Protein AF-A0A2I0IPL1-F1 (afdb_monomer_lite)

Organism: Punica granatum (NCBI:txid22663)

Radius of gyration: 33.93 Å; chains: 1; bounding box: 73×92×85 Å

InterPro domains:
  IPR012921 Spen paralogue and orthologue SPOC, C-terminal [PF07744] (46-161)
  IPR016194 SPOC-like, C-terminal domain superfamily [SSF100939] (110-167)
  IPR052586 Activating signal cointegrator 1 complex subunit 2 [PTHR21494] (14-134)

Structure (mmCIF, N/CA/C/O backbone):
data_AF-A0A2I0IPL1-F1
#
_entry.id   AF-A0A2I0IPL1-F1
#
loop_
_atom_site.group_PDB
_atom_site.id
_atom_site.type_symbol
_atom_site.label_atom_id
_atom_site.label_alt_id
_atom_site.label_comp_id
_atom_site.label_asym_id
_atom_site.label_entity_id
_atom_site.label_seq_id
_atom_site.pdbx_PDB_ins_code
_atom_site.Cartn_x
_atom_site.Cartn_y
_atom_site.Cartn_z
_atom_site.occupancy
_atom_site.B_iso_or_equiv
_atom_site.auth_seq_id
_atom_site.auth_comp_id
_atom_site.auth_asym_id
_atom_site.auth_atom_id
_atom_site.pdbx_PDB_model_num
ATOM 1 N N . MET A 1 1 ? 54.281 -59.862 -13.602 1.00 58.38 1 MET A N 1
ATOM 2 C CA . MET A 1 1 ? 53.650 -59.225 -14.778 1.00 58.38 1 MET A CA 1
ATOM 3 C C . MET A 1 1 ? 53.910 -57.730 -14.700 1.00 58.38 1 MET A C 1
ATOM 5 O O . MET A 1 1 ? 53.503 -57.142 -13.706 1.00 58.38 1 MET A O 1
ATOM 9 N N . PRO A 1 2 ? 54.643 -57.136 -15.653 1.00 72.25 2 PRO A N 1
ATOM 10 C CA . PRO A 1 2 ? 54.799 -55.685 -15.719 1.00 72.25 2 PRO A CA 1
ATOM 11 C C . PRO A 1 2 ? 53.494 -55.027 -16.214 1.00 72.25 2 PRO A C 1
ATOM 13 O O . PRO A 1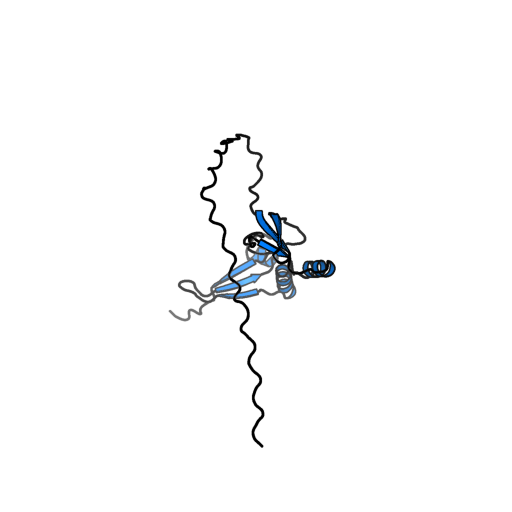 2 ? 52.732 -55.681 -16.934 1.00 72.25 2 PRO A O 1
ATOM 16 N N . PRO A 1 3 ? 53.203 -53.774 -15.818 1.00 74.25 3 PRO A N 1
ATOM 17 C CA . PRO A 1 3 ? 52.013 -53.062 -16.272 1.00 74.25 3 PRO A CA 1
ATOM 18 C C . PRO A 1 3 ? 52.126 -52.707 -17.766 1.00 74.25 3 PRO A C 1
ATOM 20 O O . PRO A 1 3 ? 53.239 -52.526 -18.269 1.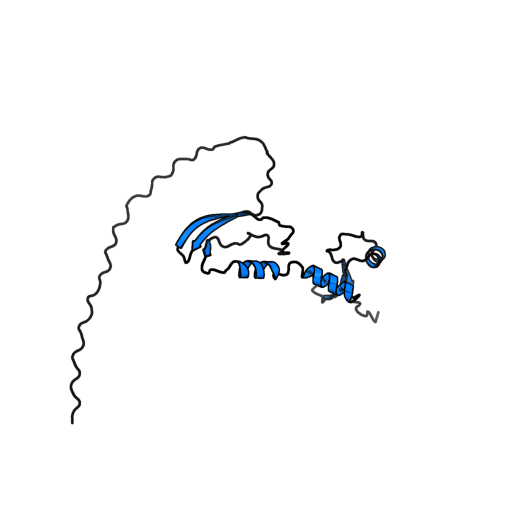00 74.25 3 PRO A O 1
ATOM 23 N N . PRO A 1 4 ? 50.996 -52.616 -18.489 1.00 76.31 4 PRO A N 1
ATOM 24 C CA . PRO A 1 4 ? 51.005 -52.259 -19.900 1.00 76.31 4 PRO A CA 1
ATOM 25 C C . PRO A 1 4 ? 51.451 -50.797 -20.081 1.00 76.31 4 PRO A C 1
ATOM 27 O O . PRO A 1 4 ? 51.187 -49.963 -19.210 1.00 76.31 4 PRO A O 1
ATOM 30 N N . PRO A 1 5 ? 52.123 -50.465 -21.197 1.00 76.00 5 PRO A N 1
ATOM 31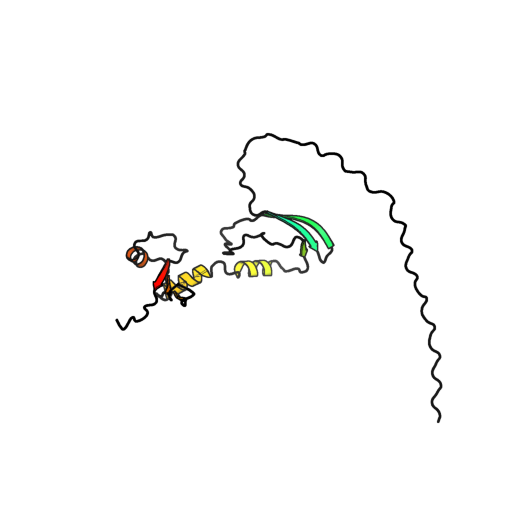 C CA . PRO A 1 5 ? 52.513 -49.093 -21.486 1.00 76.00 5 PRO A CA 1
ATOM 32 C C . PRO A 1 5 ? 51.267 -48.228 -21.712 1.00 76.00 5 PRO A C 1
ATOM 34 O O . PRO A 1 5 ? 50.305 -48.652 -22.354 1.00 76.00 5 PRO A O 1
ATOM 37 N N . LEU A 1 6 ? 51.288 -47.010 -21.167 1.00 76.19 6 LEU A N 1
ATOM 38 C CA . LEU A 1 6 ? 50.231 -46.022 -21.374 1.00 76.19 6 LEU A CA 1
ATOM 39 C C . LEU A 1 6 ? 50.206 -45.562 -22.844 1.00 76.19 6 LEU A C 1
ATOM 41 O O . LEU A 1 6 ? 51.270 -45.426 -23.457 1.00 76.19 6 LEU A O 1
ATOM 45 N N . PRO A 1 7 ? 49.016 -45.306 -23.416 1.00 78.38 7 PRO A N 1
ATOM 46 C CA . PRO A 1 7 ? 48.896 -44.788 -24.772 1.00 78.38 7 PRO A CA 1
ATOM 47 C C . PRO A 1 7 ? 49.465 -43.360 -24.878 1.00 78.38 7 PRO A C 1
ATOM 49 O O . PRO A 1 7 ? 49.455 -42.618 -23.892 1.00 78.38 7 PRO A O 1
ATOM 52 N N . PRO A 1 8 ? 49.952 -42.956 -26.066 1.00 76.12 8 PRO A N 1
ATOM 53 C CA . PRO A 1 8 ? 50.478 -41.615 -26.283 1.00 76.12 8 PRO A CA 1
ATOM 54 C C . PRO A 1 8 ? 49.371 -40.562 -26.147 1.00 76.12 8 PRO A C 1
ATOM 56 O O . PRO A 1 8 ? 48.249 -40.750 -26.620 1.00 76.12 8 PRO A O 1
ATOM 59 N N . SER A 1 9 ? 49.702 -39.445 -25.500 1.00 77.00 9 SER A N 1
ATOM 60 C CA . SER A 1 9 ? 48.796 -38.309 -25.322 1.00 77.00 9 SER A CA 1
ATOM 61 C C . SER A 1 9 ? 48.383 -37.699 -26.670 1.00 77.00 9 SER A C 1
ATOM 63 O O . SER A 1 9 ? 49.210 -37.633 -27.585 1.00 77.00 9 SER A O 1
ATOM 65 N N . PRO A 1 10 ? 47.135 -37.214 -26.807 1.00 78.25 10 PRO A N 1
ATOM 66 C CA . PRO A 1 10 ? 46.689 -36.545 -28.023 1.00 78.25 10 PRO A CA 1
ATOM 67 C C . PRO A 1 10 ? 47.446 -35.223 -28.244 1.00 78.25 10 PRO A C 1
ATOM 69 O O . PRO A 1 10 ? 47.899 -34.601 -27.276 1.00 78.25 10 PRO A O 1
ATOM 72 N N . PRO A 1 11 ? 47.583 -34.772 -29.506 1.00 78.69 11 PRO A N 1
ATOM 73 C CA . PRO A 1 11 ? 48.217 -33.497 -29.811 1.00 78.69 11 PRO A CA 1
ATOM 74 C C . PRO A 1 11 ? 47.415 -32.329 -29.208 1.00 78.69 11 PRO A C 1
ATOM 76 O O . PRO A 1 11 ? 46.191 -32.430 -29.067 1.00 78.69 11 PRO A O 1
ATOM 79 N N . PRO A 1 12 ? 48.076 -31.212 -28.858 1.00 77.25 12 PRO A N 1
ATOM 80 C CA . PRO A 1 12 ? 47.379 -30.027 -28.377 1.00 77.25 12 PRO A CA 1
ATOM 81 C C . PRO A 1 12 ? 46.453 -29.463 -29.470 1.00 77.25 12 PRO A C 1
ATOM 83 O O . PRO A 1 12 ? 46.773 -29.560 -30.660 1.00 77.25 12 PRO A O 1
ATOM 86 N N . PRO A 1 13 ? 45.306 -28.868 -29.096 1.00 71.19 13 PRO A N 1
ATOM 87 C CA . PRO A 1 13 ? 44.409 -28.241 -30.057 1.00 71.19 13 PRO A CA 1
ATOM 88 C C . PRO A 1 13 ? 45.097 -27.051 -30.752 1.00 71.19 13 PRO A C 1
ATOM 90 O O . PRO A 1 13 ? 45.946 -26.394 -30.140 1.00 71.19 13 PRO A O 1
ATOM 93 N N . PRO A 1 14 ? 44.725 -26.729 -32.006 1.00 70.50 14 PRO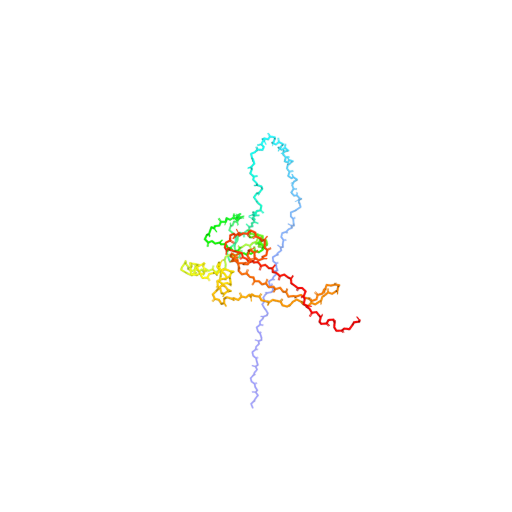 A N 1
ATOM 94 C CA . PRO A 1 14 ? 45.220 -25.535 -32.681 1.00 70.50 14 PRO A CA 1
ATOM 95 C C . PRO A 1 14 ? 44.881 -24.289 -31.857 1.00 70.50 14 PRO A C 1
ATOM 97 O O . PRO A 1 14 ? 43.723 -24.091 -31.482 1.00 70.50 14 PRO A O 1
ATOM 100 N N . GLN A 1 15 ? 45.872 -23.440 -31.574 1.00 67.19 15 GLN A N 1
ATOM 101 C CA . GLN A 1 15 ? 45.608 -22.139 -30.967 1.00 67.19 15 GLN A CA 1
ATOM 102 C C . GLN A 1 15 ? 44.759 -21.309 -31.934 1.00 67.19 15 GLN A C 1
ATOM 104 O O . GLN A 1 15 ? 45.217 -20.931 -33.011 1.00 67.19 15 GLN A O 1
ATOM 109 N N . ALA A 1 16 ? 43.517 -21.019 -31.548 1.00 63.72 16 ALA A N 1
ATOM 110 C CA . ALA A 1 16 ? 42.702 -20.032 -32.236 1.00 63.72 16 ALA A CA 1
ATOM 111 C C . ALA A 1 16 ? 43.354 -18.657 -32.039 1.00 63.72 16 ALA A C 1
ATOM 113 O O . ALA A 1 16 ? 43.330 -18.103 -30.939 1.00 63.72 16 ALA A O 1
ATOM 114 N N . GLN A 1 17 ? 43.971 -18.112 -33.090 1.00 65.75 17 GLN A N 1
ATOM 115 C CA . GLN A 1 17 ? 44.334 -16.699 -33.093 1.00 65.75 17 GLN A CA 1
ATOM 116 C C . GLN A 1 17 ? 43.044 -15.872 -32.996 1.00 65.75 17 GLN A C 1
ATOM 118 O O . GLN A 1 17 ? 42.088 -16.157 -33.723 1.00 65.75 17 GLN A O 1
ATOM 123 N N . PRO A 1 18 ? 42.982 -14.860 -32.115 1.00 71.38 18 PRO A N 1
ATOM 124 C CA . PRO A 1 18 ? 41.845 -13.955 -32.093 1.00 71.38 18 PRO A CA 1
ATOM 125 C C . PRO A 1 18 ? 41.749 -13.222 -33.441 1.00 71.38 18 PRO A C 1
ATOM 127 O O . PRO A 1 18 ? 42.785 -12.923 -34.047 1.00 71.38 18 PRO A O 1
ATOM 130 N N . PRO A 1 19 ? 40.532 -12.923 -33.928 1.00 67.56 19 PRO A N 1
ATOM 131 C CA . PRO A 1 19 ? 40.368 -12.143 -35.144 1.00 67.56 19 PRO A CA 1
ATOM 132 C C . PRO A 1 19 ? 41.041 -10.780 -34.967 1.00 67.56 19 PRO A C 1
ATOM 134 O O . PRO A 1 19 ? 40.861 -10.109 -33.949 1.00 67.56 19 PRO A O 1
ATOM 137 N N . SER A 1 20 ? 41.837 -10.382 -35.958 1.00 66.62 20 SER A N 1
ATOM 138 C CA . SER A 1 20 ? 42.444 -9.056 -36.008 1.00 66.62 20 SER A CA 1
ATOM 139 C C . SER A 1 20 ? 41.335 -8.005 -35.977 1.00 66.62 20 SER A C 1
ATOM 141 O O . SER A 1 20 ? 40.469 -7.987 -36.851 1.00 66.62 20 SER A O 1
ATOM 143 N N . LEU A 1 21 ? 41.340 -7.150 -34.953 1.00 67.81 21 LEU A N 1
ATOM 144 C CA . LEU A 1 21 ? 40.428 -6.013 -34.888 1.00 67.81 21 LEU A CA 1
ATOM 145 C C . LEU A 1 21 ? 40.698 -5.093 -36.092 1.00 67.81 21 LEU A C 1
ATOM 147 O O . LEU A 1 21 ? 41.868 -4.837 -36.397 1.00 67.81 21 LEU A O 1
ATOM 151 N N . PRO A 1 22 ? 39.660 -4.585 -36.779 1.00 71.00 22 PRO A N 1
ATOM 152 C CA . PRO A 1 22 ? 39.857 -3.547 -37.780 1.00 71.00 22 PRO A CA 1
ATOM 153 C C . PRO A 1 22 ? 40.438 -2.288 -37.112 1.00 71.00 22 PRO A C 1
ATOM 155 O O . PRO A 1 22 ? 40.192 -2.057 -35.922 1.00 71.00 22 PRO A O 1
ATOM 158 N N . PRO A 1 23 ? 41.208 -1.465 -37.846 1.00 68.44 23 PRO A N 1
ATOM 159 C CA . PRO A 1 23 ? 41.693 -0.200 -37.312 1.00 68.44 23 PRO A CA 1
ATOM 160 C C . PRO A 1 23 ? 40.501 0.675 -36.886 1.00 68.44 23 PRO A C 1
ATOM 162 O O . PRO A 1 23 ? 39.434 0.602 -37.506 1.00 68.44 23 PRO A O 1
ATOM 165 N N . PRO A 1 24 ? 40.650 1.502 -35.838 1.00 68.19 24 PRO A N 1
ATOM 166 C CA . PRO A 1 24 ? 39.598 2.427 -35.454 1.00 68.19 24 PRO A CA 1
ATOM 167 C C . PRO A 1 24 ? 39.317 3.393 -36.616 1.00 68.19 24 PRO A C 1
ATOM 169 O O . PRO A 1 24 ? 40.246 3.776 -37.334 1.00 68.19 24 PRO A O 1
ATOM 172 N N . PRO A 1 25 ? 38.059 3.814 -36.820 1.00 67.31 25 PRO A N 1
ATOM 173 C CA . PRO A 1 25 ? 37.766 4.871 -37.772 1.00 67.31 25 PRO A CA 1
ATOM 174 C C . PRO A 1 25 ? 38.473 6.153 -37.316 1.00 67.31 25 PRO A C 1
ATOM 176 O O . PRO A 1 25 ? 38.122 6.750 -36.300 1.00 67.31 25 PRO A O 1
ATOM 179 N N . SER A 1 26 ? 39.486 6.580 -38.073 1.00 60.78 26 SER A N 1
ATOM 180 C CA . SER A 1 26 ? 40.080 7.911 -37.950 1.00 60.78 26 SER A CA 1
ATOM 181 C C . SER A 1 26 ? 39.082 8.943 -38.451 1.00 60.78 26 SER A C 1
ATOM 183 O O . SER A 1 26 ? 39.176 9.366 -39.598 1.00 60.78 26 SER A O 1
ATOM 185 N N . SER A 1 27 ? 38.098 9.309 -37.631 1.00 66.50 27 SER A N 1
ATOM 186 C CA . SER A 1 27 ? 37.406 10.605 -37.673 1.00 66.50 27 SER A CA 1
ATOM 187 C C . SER A 1 27 ? 36.410 10.701 -36.513 1.00 66.50 27 SER A C 1
ATOM 189 O O . SER A 1 27 ? 35.569 9.810 -36.374 1.00 66.50 27 SER A O 1
ATOM 191 N N . PRO A 1 28 ? 36.441 11.765 -35.692 1.00 72.50 28 PRO A N 1
ATOM 192 C CA . PRO A 1 28 ? 35.295 12.094 -34.856 1.00 72.50 28 PRO A CA 1
ATOM 193 C C . PRO A 1 28 ? 34.088 12.424 -35.756 1.00 72.50 28 PRO A C 1
ATOM 195 O O . PRO A 1 28 ? 34.274 12.969 -36.849 1.00 72.50 28 PRO A O 1
ATOM 198 N N . PRO A 1 29 ? 32.851 12.103 -35.340 1.00 71.62 29 PRO A N 1
ATOM 199 C CA . PRO A 1 29 ? 31.667 12.540 -36.069 1.00 71.62 29 PRO A CA 1
ATOM 200 C C . PRO A 1 29 ? 31.613 14.079 -36.110 1.00 71.62 29 PRO A C 1
ATOM 202 O O . PRO A 1 29 ? 32.062 14.728 -35.159 1.00 71.62 29 PRO A O 1
ATOM 205 N N . PRO A 1 30 ? 31.079 14.684 -37.188 1.00 73.44 30 PRO A N 1
ATOM 206 C CA . PRO A 1 30 ? 30.879 16.127 -37.238 1.00 73.44 30 PRO A CA 1
ATOM 207 C C . PRO A 1 30 ? 29.969 16.576 -36.080 1.00 73.44 30 PRO A C 1
ATOM 209 O O . PRO A 1 30 ? 29.074 15.822 -35.680 1.00 73.44 30 PRO A O 1
ATOM 212 N N . PRO A 1 31 ? 30.175 17.784 -35.523 1.00 72.44 31 PRO A N 1
ATOM 213 C CA . PRO A 1 31 ? 29.298 18.312 -34.487 1.00 72.44 31 PRO A CA 1
ATOM 214 C C . PRO A 1 31 ? 27.858 18.429 -35.020 1.00 72.44 31 PRO A C 1
ATOM 216 O O . PRO A 1 31 ? 27.665 18.744 -36.199 1.00 72.44 31 PRO A O 1
ATOM 219 N N . PRO A 1 32 ? 26.837 18.173 -34.182 1.00 70.69 32 PRO A N 1
ATOM 220 C CA . PRO A 1 32 ? 25.449 18.350 -34.585 1.00 70.69 32 PRO A CA 1
ATOM 221 C C . PRO A 1 32 ? 25.179 19.827 -34.930 1.00 70.69 32 PRO A C 1
ATOM 223 O O . PRO A 1 32 ? 25.803 20.715 -34.340 1.00 70.69 32 PRO A O 1
ATOM 226 N N . PRO A 1 33 ? 24.260 20.118 -35.870 1.00 71.06 33 PRO A N 1
ATOM 227 C CA . PRO A 1 33 ? 23.878 21.491 -36.178 1.00 71.06 33 PRO A CA 1
ATOM 228 C C . PRO A 1 33 ? 23.283 22.166 -34.928 1.00 71.06 33 PRO A C 1
ATOM 230 O O . PRO A 1 33 ? 22.638 21.488 -34.121 1.00 71.06 33 PRO A O 1
ATOM 233 N N . PRO A 1 34 ? 23.477 23.485 -34.742 1.00 57.97 34 PRO A N 1
ATOM 234 C CA . PRO A 1 34 ? 22.866 24.199 -33.629 1.00 57.97 34 PRO A CA 1
ATOM 235 C C . PRO A 1 34 ? 21.341 24.087 -33.730 1.00 57.97 34 PRO A C 1
ATOM 237 O O . PRO A 1 34 ? 20.744 24.418 -34.755 1.00 57.97 34 PRO A O 1
ATOM 240 N N . LEU A 1 35 ? 20.718 23.583 -32.662 1.00 51.50 35 LEU A N 1
ATOM 241 C CA . LEU A 1 35 ? 19.266 23.557 -32.513 1.00 51.50 35 LEU A CA 1
ATOM 242 C C . LEU A 1 35 ? 18.744 25.000 -32.596 1.00 51.50 35 LEU A C 1
ATOM 244 O O . LEU A 1 35 ? 19.269 25.861 -31.883 1.00 51.50 35 LEU A O 1
ATOM 248 N N . PRO A 1 36 ? 17.730 25.299 -33.427 1.00 47.72 36 PRO A N 1
ATOM 249 C CA . PRO A 1 36 ? 17.098 26.605 -33.392 1.00 47.72 36 PRO A CA 1
ATOM 250 C C . PRO A 1 36 ? 16.480 26.808 -32.008 1.00 47.72 36 PRO A C 1
ATOM 252 O O . PRO A 1 36 ? 15.651 26.010 -31.564 1.00 47.72 36 PRO A O 1
ATOM 255 N N . ALA A 1 37 ? 16.897 27.880 -31.332 1.00 53.03 37 ALA A N 1
ATOM 256 C CA . ALA A 1 37 ? 16.211 28.413 -30.168 1.00 53.03 37 ALA A CA 1
ATOM 257 C C . ALA A 1 37 ? 14.768 28.733 -30.581 1.00 53.03 37 ALA A C 1
ATOM 259 O O . ALA A 1 37 ? 14.485 29.775 -31.166 1.00 53.03 37 ALA A O 1
ATOM 260 N N . THR A 1 38 ? 13.862 27.789 -30.338 1.00 42.16 38 THR A N 1
ATOM 261 C CA . THR A 1 38 ? 12.429 28.024 -30.467 1.00 42.16 38 THR A CA 1
ATOM 262 C C . THR A 1 38 ? 11.969 28.574 -29.133 1.00 42.16 38 THR A C 1
ATOM 264 O O . THR A 1 38 ? 11.544 27.847 -28.239 1.00 42.16 38 THR A O 1
ATOM 267 N N . GLU A 1 39 ? 12.125 29.884 -28.996 1.00 46.81 39 GLU A N 1
ATOM 268 C CA . GLU A 1 39 ? 11.361 30.674 -28.049 1.00 46.81 39 GLU A CA 1
ATOM 269 C C . GLU A 1 39 ? 9.899 30.634 -28.529 1.00 46.81 39 GLU A C 1
ATOM 271 O O . GLU A 1 39 ? 9.481 31.415 -29.380 1.00 46.81 39 GLU A O 1
ATOM 276 N N . SER A 1 40 ? 9.126 29.644 -28.070 1.00 36.19 40 SER A N 1
ATOM 277 C CA . SER A 1 40 ? 7.674 29.655 -28.252 1.00 36.19 40 SER A CA 1
ATOM 278 C C . SER A 1 40 ? 7.047 30.337 -27.046 1.00 36.19 40 SER A C 1
ATOM 280 O O . SER A 1 40 ? 6.744 29.711 -26.030 1.00 36.19 40 SER A O 1
ATOM 282 N N . SER A 1 41 ? 6.863 31.643 -27.181 1.00 49.06 41 SER A N 1
ATOM 283 C CA . SER A 1 41 ? 5.900 32.399 -26.396 1.00 49.06 41 SER A CA 1
ATOM 284 C C . SER A 1 41 ? 4.496 31.916 -26.778 1.00 49.06 41 SER A C 1
ATOM 286 O O . SER A 1 41 ? 4.038 32.221 -27.873 1.00 49.06 41 SER A O 1
ATOM 288 N N . TYR A 1 42 ? 3.840 31.121 -25.927 1.00 43.56 42 TYR A N 1
ATOM 289 C CA . TYR A 1 42 ? 2.382 30.940 -25.923 1.00 43.56 42 TYR A CA 1
ATOM 290 C C . TYR A 1 42 ? 1.892 30.699 -24.487 1.00 43.56 42 TYR A C 1
ATOM 292 O O . TYR A 1 42 ? 2.616 30.121 -23.674 1.00 43.56 42 TYR A O 1
ATOM 300 N N . PRO A 1 43 ? 0.693 31.208 -24.161 1.00 43.38 43 PRO A N 1
ATOM 301 C CA . PRO A 1 43 ? 0.272 31.513 -22.810 1.00 43.38 43 PRO A CA 1
ATOM 302 C C . PRO A 1 43 ? -0.122 30.256 -22.042 1.00 43.38 43 PRO A C 1
ATOM 304 O O . PRO A 1 43 ? -0.762 29.343 -22.562 1.00 43.38 43 PRO A O 1
ATOM 307 N N . GLU A 1 44 ? 0.265 30.279 -20.774 1.00 44.69 44 GLU A N 1
ATOM 308 C CA . GLU A 1 44 ? -0.350 29.625 -19.628 1.00 44.69 44 GLU A CA 1
ATOM 309 C C . GLU A 1 44 ? -1.749 29.040 -19.918 1.00 44.69 44 GLU A C 1
ATOM 311 O O . GLU A 1 44 ? -2.776 29.702 -19.806 1.00 44.69 44 GLU A O 1
ATOM 316 N N . THR A 1 45 ? -1.796 27.761 -20.289 1.00 41.00 45 THR A N 1
ATOM 317 C CA . THR A 1 45 ? -2.930 26.909 -19.928 1.00 41.00 45 THR A CA 1
ATOM 318 C C . THR A 1 45 ? -2.421 26.058 -18.786 1.00 41.00 45 THR A C 1
ATOM 320 O O . THR A 1 45 ? -1.586 25.177 -18.986 1.00 41.00 45 THR A O 1
ATOM 323 N N . SER A 1 46 ? -2.862 26.402 -17.579 1.00 49.25 46 SER A N 1
ATOM 324 C CA . SER A 1 46 ? -2.515 25.772 -16.309 1.00 49.25 46 SER A CA 1
ATOM 325 C C . SER A 1 46 ? -2.719 24.254 -16.356 1.00 49.25 46 SER A C 1
ATOM 327 O O . SER A 1 46 ? -3.775 23.735 -15.998 1.00 49.25 46 SER A O 1
ATOM 329 N N . SER A 1 47 ? -1.700 23.528 -16.800 1.00 52.91 47 SER A N 1
ATOM 330 C CA . SER A 1 47 ? -1.543 22.115 -16.489 1.00 52.91 47 SER A CA 1
ATOM 331 C C . SER A 1 47 ? -0.597 22.070 -15.295 1.00 52.91 47 SER A C 1
ATOM 333 O O . SER A 1 47 ? 0.505 22.616 -15.408 1.00 52.91 47 SER A O 1
ATOM 335 N N . PRO A 1 48 ? -0.982 21.487 -14.145 1.00 43.84 48 PRO A N 1
ATOM 336 C CA . PRO A 1 48 ? -0.013 21.284 -13.080 1.00 43.84 48 PRO A CA 1
ATOM 337 C C . PRO A 1 48 ? 1.155 20.465 -13.654 1.00 43.84 48 PRO A C 1
ATOM 339 O O . PRO A 1 48 ? 0.919 19.601 -14.509 1.00 43.84 48 PRO A O 1
ATOM 342 N N . PRO A 1 49 ? 2.411 20.724 -13.245 1.00 49.47 49 PRO A N 1
ATOM 343 C CA . PRO A 1 49 ? 3.518 19.864 -13.642 1.00 49.47 49 PRO A CA 1
ATOM 344 C C . PRO A 1 49 ? 3.116 18.426 -13.305 1.00 49.47 49 PRO A C 1
ATOM 346 O O . PRO A 1 49 ? 2.643 18.178 -12.198 1.00 49.47 49 PRO A O 1
ATOM 349 N N . LEU A 1 50 ? 3.231 17.500 -14.264 1.00 57.19 50 LEU A N 1
ATOM 350 C CA . LEU A 1 50 ? 2.991 16.068 -14.057 1.00 57.19 50 LEU A CA 1
ATOM 351 C C . LEU A 1 50 ? 3.990 15.571 -13.001 1.00 57.19 50 LEU A C 1
ATOM 353 O O . LEU A 1 50 ? 5.067 15.077 -13.323 1.00 57.19 50 LEU A O 1
ATOM 357 N N . GLN A 1 51 ? 3.661 15.772 -11.726 1.00 56.91 51 GLN A N 1
ATOM 358 C CA . GLN A 1 51 ? 4.603 15.746 -10.605 1.00 56.91 51 GLN A CA 1
ATOM 359 C C . GLN A 1 51 ? 5.093 14.324 -10.274 1.00 56.91 51 GLN A C 1
ATOM 361 O O . GLN A 1 51 ? 5.974 14.148 -9.440 1.00 56.91 51 GLN A O 1
ATOM 366 N N . TYR A 1 52 ? 4.568 13.313 -10.977 1.00 62.38 52 TYR A N 1
ATOM 367 C CA . TYR A 1 52 ? 4.834 11.889 -10.773 1.00 62.38 52 TYR A CA 1
ATOM 368 C C . TYR A 1 52 ? 4.991 11.154 -12.112 1.00 62.38 52 TYR A C 1
ATOM 370 O O . TYR A 1 52 ? 4.268 10.198 -12.399 1.00 62.38 52 TYR A O 1
ATOM 378 N N . GLN A 1 53 ? 5.899 11.635 -12.964 1.00 76.88 53 GLN A N 1
ATOM 379 C CA . GLN A 1 53 ? 6.210 11.015 -14.253 1.00 76.88 53 GLN A CA 1
ATOM 380 C C . GLN A 1 53 ? 7.566 10.297 -14.207 1.00 76.88 53 GLN A C 1
ATOM 382 O O . GLN A 1 53 ? 8.585 10.894 -13.870 1.00 76.88 53 GLN A O 1
ATOM 387 N N . TRP A 1 54 ? 7.588 9.028 -14.613 1.00 88.88 54 TRP A N 1
ATOM 388 C CA . TRP A 1 54 ? 8.805 8.232 -14.805 1.00 88.88 54 TRP A CA 1
ATOM 389 C C . TRP A 1 54 ? 8.995 7.874 -16.286 1.00 88.88 54 TRP A C 1
ATOM 391 O O . TRP A 1 54 ? 8.024 7.705 -17.029 1.00 88.88 54 TRP A O 1
ATOM 401 N N . GLN A 1 55 ? 10.248 7.748 -16.730 1.00 91.38 55 GLN A N 1
ATOM 402 C CA . GLN A 1 55 ? 10.617 7.283 -18.070 1.00 91.38 55 GLN A CA 1
ATOM 403 C C . GLN A 1 55 ? 11.752 6.263 -17.968 1.00 91.38 55 GLN A C 1
ATOM 405 O O . GLN A 1 55 ? 12.751 6.509 -17.295 1.00 91.38 55 GLN A O 1
ATOM 410 N N . GLY A 1 56 ? 11.647 5.164 -18.711 1.00 91.81 56 GLY A N 1
ATOM 411 C CA . GLY A 1 56 ? 12.722 4.184 -18.791 1.00 91.81 56 GLY A CA 1
ATOM 412 C C . GLY A 1 56 ? 12.507 3.135 -19.869 1.00 91.81 56 GLY A C 1
ATOM 413 O O . GLY A 1 56 ? 11.637 3.257 -20.729 1.00 91.81 56 GLY A O 1
ATOM 414 N N . THR A 1 57 ? 13.346 2.110 -19.845 1.00 96.06 57 THR A N 1
ATOM 415 C CA . THR A 1 57 ? 13.420 1.081 -20.886 1.00 96.06 57 THR A CA 1
ATOM 416 C C . THR A 1 57 ? 12.646 -0.164 -20.481 1.00 96.06 57 THR A C 1
ATOM 418 O O . THR A 1 57 ? 12.860 -0.691 -19.391 1.00 96.06 57 THR A O 1
ATOM 421 N N . LEU A 1 58 ? 11.809 -0.683 -21.377 1.00 95.31 58 LEU A N 1
ATOM 422 C CA . LEU A 1 58 ? 11.178 -1.990 -21.244 1.00 95.31 58 LEU A CA 1
ATOM 423 C C . LEU A 1 58 ? 12.019 -3.060 -21.952 1.00 95.31 58 LEU A C 1
ATOM 425 O O . LEU A 1 58 ? 12.283 -2.990 -23.157 1.00 95.31 58 LEU A O 1
ATOM 429 N N . CYS A 1 59 ? 12.397 -4.081 -21.194 1.00 95.06 59 CYS A N 1
ATOM 430 C CA . CYS A 1 59 ? 13.093 -5.266 -21.668 1.00 95.06 59 CYS A CA 1
ATOM 431 C C . CYS A 1 59 ? 12.269 -6.530 -21.404 1.00 95.06 59 CYS A C 1
ATOM 433 O O . CYS A 1 59 ? 11.395 -6.559 -20.537 1.00 95.06 59 CYS A O 1
ATOM 435 N N . LYS A 1 60 ? 12.582 -7.600 -22.133 1.00 95.12 60 LYS A N 1
ATOM 436 C CA . LYS A 1 60 ? 12.090 -8.949 -21.843 1.00 95.12 60 LYS A CA 1
ATOM 437 C C . LYS A 1 60 ? 13.254 -9.924 -21.877 1.00 95.12 60 LYS A C 1
ATOM 439 O O . LYS A 1 60 ? 13.824 -10.169 -22.942 1.00 95.12 60 LYS A O 1
ATOM 444 N N . SER A 1 61 ? 13.572 -10.492 -20.720 1.00 92.25 61 SER A N 1
ATOM 445 C CA . SER A 1 61 ? 14.694 -11.415 -20.540 1.00 92.25 61 SER A CA 1
ATOM 446 C C . SER A 1 61 ? 16.007 -10.835 -21.089 1.00 92.25 61 SER A C 1
ATOM 448 O O . SER A 1 61 ? 16.745 -11.515 -21.796 1.00 92.25 61 SER A O 1
ATOM 450 N N . GLY A 1 62 ? 16.271 -9.553 -20.823 1.00 90.50 62 GLY A N 1
ATOM 451 C CA . GLY A 1 62 ? 17.469 -8.846 -21.282 1.00 90.50 62 GLY A CA 1
ATOM 452 C C . GLY A 1 62 ? 17.375 -8.212 -22.674 1.00 90.50 62 GLY A C 1
ATOM 453 O O . GLY A 1 62 ? 18.150 -7.302 -22.961 1.00 90.50 62 GLY A O 1
ATOM 454 N N . VAL A 1 63 ? 16.414 -8.612 -23.514 1.00 94.94 63 VAL A N 1
ATOM 455 C CA . VAL A 1 63 ? 16.233 -8.044 -24.861 1.00 94.94 63 VAL A CA 1
ATOM 456 C C . VAL A 1 63 ? 15.506 -6.703 -24.770 1.00 94.94 63 VAL A C 1
ATOM 458 O O . VAL A 1 63 ? 14.449 -6.624 -24.147 1.00 94.94 63 VAL A O 1
ATOM 461 N N . HIS A 1 64 ? 16.055 -5.655 -25.390 1.00 96.06 64 HIS A N 1
ATOM 462 C CA . HIS A 1 64 ? 15.430 -4.331 -25.486 1.00 96.06 64 HIS A CA 1
ATOM 463 C C . HIS A 1 64 ? 14.189 -4.359 -26.387 1.00 96.06 64 HIS A C 1
ATOM 465 O O . HIS A 1 64 ? 14.265 -4.846 -27.513 1.00 96.06 64 HIS A O 1
ATOM 471 N N . TYR A 1 65 ? 13.073 -3.797 -25.911 1.00 95.00 65 TYR A N 1
ATOM 472 C CA . TYR A 1 65 ? 11.854 -3.628 -26.707 1.00 95.00 65 TYR A CA 1
ATOM 473 C C . TYR A 1 65 ? 11.640 -2.155 -27.061 1.00 95.00 65 TYR A C 1
ATOM 475 O O . TYR A 1 65 ? 11.710 -1.792 -28.233 1.00 95.00 65 TYR A O 1
ATOM 483 N N . CYS A 1 66 ? 11.400 -1.299 -26.067 1.00 93.88 66 CYS A N 1
ATOM 484 C CA . CYS A 1 66 ? 11.124 0.119 -26.289 1.00 93.88 66 CYS A CA 1
ATOM 485 C C . CYS A 1 66 ? 11.349 0.962 -25.027 1.00 93.88 66 CYS A C 1
ATOM 487 O O . CYS A 1 66 ? 11.549 0.437 -23.932 1.00 93.88 66 CYS A O 1
ATOM 489 N N . ILE A 1 67 ? 11.271 2.283 -25.189 1.00 94.19 67 ILE A N 1
ATOM 490 C CA . ILE A 1 67 ? 11.181 3.239 -24.084 1.00 94.19 67 ILE A CA 1
ATOM 491 C C . ILE A 1 67 ? 9.708 3.458 -23.745 1.00 94.19 67 ILE A C 1
ATOM 493 O O . ILE A 1 67 ? 8.881 3.644 -24.638 1.00 94.19 67 ILE A O 1
ATOM 497 N N . ILE A 1 68 ? 9.392 3.461 -22.455 1.00 93.81 68 ILE A N 1
ATOM 498 C CA . ILE A 1 68 ? 8.047 3.686 -21.932 1.00 93.81 68 ILE A CA 1
ATOM 499 C C . ILE A 1 68 ? 8.045 4.827 -20.917 1.00 93.81 68 ILE A C 1
ATOM 501 O O . ILE A 1 68 ? 9.071 5.178 -20.329 1.00 93.81 68 ILE A O 1
ATOM 505 N N . ARG A 1 69 ? 6.864 5.413 -20.729 1.00 89.12 69 ARG A N 1
ATOM 506 C CA . ARG A 1 69 ? 6.591 6.445 -19.731 1.00 89.12 69 ARG A CA 1
ATOM 507 C C . ARG A 1 69 ? 5.481 5.956 -18.816 1.00 89.12 69 ARG A C 1
ATOM 509 O O . ARG A 1 69 ? 4.526 5.348 -19.293 1.00 89.12 69 ARG A O 1
ATOM 516 N N . ALA A 1 70 ? 5.616 6.230 -17.528 1.00 85.31 70 ALA A N 1
ATOM 517 C CA . ALA A 1 70 ? 4.604 5.937 -16.527 1.00 85.31 70 ALA A CA 1
ATOM 518 C C . ALA A 1 70 ? 4.210 7.230 -15.819 1.00 85.31 70 ALA A C 1
ATOM 520 O O . ALA A 1 70 ? 5.053 8.093 -15.569 1.00 85.31 70 ALA A O 1
ATOM 521 N N . TYR A 1 71 ? 2.929 7.349 -15.502 1.00 82.56 71 TYR A N 1
ATOM 522 C CA . TYR A 1 71 ? 2.388 8.407 -14.666 1.00 82.56 71 TYR A CA 1
ATOM 523 C C . TYR A 1 71 ? 1.491 7.780 -13.606 1.00 82.56 71 TYR A C 1
ATOM 525 O O . TYR A 1 71 ? 0.880 6.732 -13.833 1.00 82.56 71 TYR A O 1
ATOM 533 N N . ARG A 1 72 ? 1.435 8.415 -12.438 1.00 79.56 72 ARG A N 1
ATOM 534 C CA . ARG A 1 72 ? 0.548 7.992 -11.358 1.00 79.56 72 ARG A CA 1
ATOM 535 C C . ARG A 1 72 ? -0.913 8.242 -11.737 1.00 79.56 72 ARG A C 1
ATOM 537 O O . ARG A 1 72 ? -1.254 9.312 -12.234 1.00 79.56 72 ARG A O 1
ATOM 544 N N . VAL A 1 73 ? -1.766 7.258 -11.461 1.00 77.31 73 VAL A N 1
ATOM 545 C CA . VAL A 1 73 ? -3.226 7.382 -11.530 1.00 77.31 73 VAL A CA 1
ATOM 546 C C . VAL A 1 73 ? -3.781 6.982 -10.175 1.00 77.31 73 VAL A C 1
ATOM 548 O O . VAL A 1 73 ? -3.613 5.838 -9.753 1.00 77.31 73 VAL A O 1
ATOM 551 N N . ASP A 1 74 ? -4.423 7.924 -9.494 1.00 75.88 74 ASP A N 1
ATOM 552 C CA . ASP A 1 74 ? -5.103 7.649 -8.235 1.00 75.88 74 ASP A CA 1
ATOM 553 C C . ASP A 1 74 ? -6.462 6.987 -8.502 1.00 75.88 74 ASP A C 1
ATOM 555 O O . ASP A 1 74 ? -7.192 7.362 -9.420 1.00 75.88 74 ASP A O 1
ATOM 559 N N . SER A 1 75 ? -6.793 5.969 -7.707 1.00 73.25 75 SER A N 1
ATOM 560 C CA . SER A 1 75 ? -8.063 5.247 -7.787 1.00 73.25 75 SER A CA 1
ATOM 561 C C . SER A 1 75 ? -8.675 5.109 -6.401 1.00 73.25 75 SER A C 1
ATOM 563 O O . SER A 1 75 ? -7.989 4.753 -5.442 1.00 73.25 75 SER A O 1
ATOM 565 N N . ASP A 1 76 ? -9.988 5.305 -6.302 1.00 69.75 76 ASP A N 1
ATOM 566 C CA . ASP A 1 76 ? -10.718 5.194 -5.035 1.00 69.75 76 ASP A CA 1
ATOM 567 C C . ASP A 1 76 ? -10.704 3.780 -4.444 1.00 69.75 76 ASP A C 1
ATOM 569 O O . ASP A 1 76 ? -10.818 3.608 -3.232 1.00 69.75 76 ASP A O 1
ATOM 573 N N . ILE A 1 77 ? -10.524 2.769 -5.295 1.00 66.38 77 ILE A N 1
ATOM 574 C CA . ILE A 1 77 ? -10.528 1.347 -4.924 1.00 66.38 77 ILE A CA 1
ATOM 575 C C . ILE A 1 77 ? -9.165 0.930 -4.348 1.00 66.38 77 ILE A C 1
ATOM 577 O O . ILE A 1 77 ? -9.044 -0.093 -3.673 1.00 66.38 77 ILE A O 1
ATOM 581 N N . CYS A 1 78 ? -8.118 1.712 -4.615 1.00 62.19 78 CYS A N 1
ATOM 582 C CA . CYS A 1 78 ? -6.742 1.320 -4.375 1.00 62.19 78 CYS A CA 1
ATOM 583 C C . CYS A 1 78 ? -5.947 2.481 -3.775 1.00 62.19 78 CYS A C 1
ATOM 585 O O . CYS A 1 78 ? -5.208 3.185 -4.459 1.00 62.19 78 CYS A O 1
ATOM 587 N N . LYS A 1 79 ? -6.122 2.680 -2.467 1.00 62.59 79 LYS A N 1
ATOM 588 C CA . LYS A 1 79 ? -5.385 3.680 -1.693 1.00 62.59 79 LYS A CA 1
ATOM 589 C C . LYS A 1 79 ? -4.254 2.975 -0.958 1.00 62.59 79 LYS A C 1
ATOM 591 O O . LYS A 1 79 ? -4.474 2.368 0.086 1.00 62.59 79 LYS A O 1
ATOM 596 N N . TYR A 1 80 ? -3.053 3.012 -1.527 1.00 64.69 80 TYR A N 1
ATOM 597 C CA . TYR A 1 80 ? -1.857 2.567 -0.822 1.00 64.69 80 TYR A CA 1
ATOM 598 C C . TYR A 1 80 ? -1.313 3.732 0.006 1.00 64.69 80 TYR A C 1
ATOM 600 O O . TYR A 1 80 ? -0.885 4.731 -0.576 1.00 64.69 80 TYR A O 1
ATOM 608 N N . PRO A 1 81 ? -1.301 3.638 1.345 1.00 55.41 81 PRO A N 1
ATOM 609 C CA . PRO A 1 81 ? -0.638 4.618 2.191 1.00 55.41 81 PRO A CA 1
ATOM 610 C C . PRO A 1 81 ? 0.873 4.354 2.149 1.00 55.41 81 PRO A C 1
ATOM 612 O O . PRO A 1 81 ? 1.462 3.878 3.116 1.00 55.41 81 PRO A O 1
ATOM 615 N N . ILE A 1 82 ? 1.507 4.573 0.999 1.00 57.12 82 ILE A N 1
ATOM 616 C CA . ILE A 1 82 ? 2.964 4.498 0.875 1.00 57.12 82 ILE A CA 1
ATOM 617 C C . ILE A 1 82 ? 3.472 5.939 0.837 1.00 57.12 82 ILE A C 1
ATOM 619 O O . ILE A 1 82 ? 3.074 6.726 -0.016 1.00 57.12 82 ILE A O 1
ATOM 623 N N . GLY A 1 83 ? 4.337 6.294 1.795 1.00 55.06 83 GLY A N 1
ATOM 624 C CA . GLY A 1 83 ? 4.946 7.628 1.916 1.00 55.06 83 GLY A CA 1
ATOM 625 C C . GLY A 1 83 ? 5.901 7.999 0.772 1.00 55.06 83 GLY A C 1
ATOM 626 O O . GLY A 1 83 ? 6.417 9.111 0.744 1.00 55.06 83 GLY A O 1
ATOM 627 N N . LEU A 1 84 ? 6.116 7.083 -0.176 1.00 59.09 84 LEU A N 1
ATOM 628 C CA . LEU A 1 84 ? 6.837 7.292 -1.426 1.00 59.09 84 LEU A CA 1
ATOM 629 C C . LEU A 1 84 ? 5.820 7.310 -2.568 1.00 59.09 84 LEU A C 1
ATOM 631 O O . LEU A 1 84 ? 5.027 6.384 -2.734 1.00 59.09 84 LEU A O 1
ATOM 635 N N . SER A 1 85 ? 5.816 8.392 -3.341 1.00 66.19 85 SER A N 1
ATOM 636 C CA . SER A 1 85 ? 4.901 8.535 -4.471 1.00 66.19 85 SER A CA 1
ATOM 637 C C . SER A 1 85 ? 5.422 7.745 -5.664 1.00 66.19 85 SER A C 1
ATOM 639 O O . SER A 1 85 ? 6.305 8.217 -6.369 1.00 66.19 85 SER A O 1
ATOM 641 N N . GLU A 1 86 ? 4.870 6.561 -5.913 1.00 73.06 86 GLU A N 1
ATOM 642 C CA . GLU A 1 86 ? 5.094 5.825 -7.162 1.00 73.06 86 GLU A CA 1
ATOM 643 C C . GLU A 1 86 ? 4.771 6.724 -8.375 1.00 73.06 86 GLU A C 1
ATOM 645 O O . GLU A 1 86 ? 3.779 7.463 -8.328 1.00 73.06 86 GLU A O 1
ATOM 650 N N . PRO A 1 87 ? 5.552 6.697 -9.470 1.00 75.06 87 PRO A N 1
ATOM 651 C CA . PRO A 1 87 ? 6.688 5.813 -9.769 1.00 75.06 87 PRO A CA 1
ATOM 652 C C . PRO A 1 87 ? 8.067 6.371 -9.336 1.00 75.06 87 PRO A C 1
ATOM 654 O O . PRO A 1 87 ? 9.052 6.237 -10.071 1.00 75.06 87 PRO A O 1
ATOM 657 N N . ALA A 1 88 ? 8.173 7.055 -8.191 1.00 75.00 88 ALA A N 1
ATOM 658 C CA . ALA A 1 88 ? 9.473 7.473 -7.662 1.00 75.00 88 ALA A CA 1
ATOM 659 C C . ALA A 1 88 ? 10.395 6.257 -7.449 1.00 75.00 88 ALA A C 1
ATOM 661 O O . ALA A 1 88 ? 9.952 5.194 -7.030 1.00 75.00 88 ALA A O 1
ATOM 662 N N . GLU A 1 89 ? 11.684 6.423 -7.756 1.00 82.12 89 GLU A N 1
ATOM 663 C CA . GLU A 1 89 ? 12.736 5.404 -7.573 1.00 82.12 89 GLU A CA 1
ATOM 664 C C . GLU A 1 89 ? 12.617 4.133 -8.435 1.00 82.12 89 GLU A C 1
ATOM 666 O O . GLU A 1 89 ? 13.401 3.195 -8.271 1.00 82.12 89 GLU A O 1
ATOM 671 N N . TRP A 1 90 ? 11.711 4.099 -9.419 1.00 87.81 90 TRP A N 1
ATOM 672 C CA . TRP A 1 90 ? 11.681 2.999 -10.383 1.00 87.81 90 TRP A CA 1
ATOM 673 C C . TRP A 1 90 ? 13.015 2.875 -11.131 1.00 87.81 90 TRP A C 1
ATOM 675 O O . TRP A 1 90 ? 13.573 3.882 -11.590 1.00 87.81 90 TRP A O 1
ATOM 685 N N . PRO A 1 91 ? 13.525 1.646 -11.328 1.00 90.44 91 PRO A N 1
ATOM 686 C CA . PRO A 1 91 ? 14.777 1.445 -12.036 1.00 90.44 91 PRO A CA 1
ATOM 687 C C . PRO A 1 91 ? 14.616 1.902 -13.483 1.00 90.44 91 PRO A C 1
ATOM 689 O O . PRO A 1 91 ? 13.622 1.579 -14.118 1.00 90.44 91 PRO A O 1
ATOM 692 N N . VAL A 1 92 ? 15.629 2.564 -14.051 1.00 91.31 92 VAL A N 1
ATOM 693 C CA . VAL A 1 92 ? 15.635 3.057 -15.450 1.00 91.31 92 VAL A CA 1
ATOM 694 C C . VAL A 1 92 ? 15.392 1.968 -16.507 1.00 91.31 92 VAL A C 1
ATOM 696 O O . VAL A 1 92 ? 15.129 2.273 -17.670 1.00 91.31 92 VAL A O 1
ATOM 699 N N . LYS A 1 93 ? 15.480 0.693 -16.113 1.00 94.19 93 LYS A N 1
ATOM 700 C CA . LYS A 1 93 ? 15.189 -0.485 -16.924 1.00 94.19 93 LYS A CA 1
ATOM 701 C C . LYS A 1 93 ? 14.233 -1.413 -16.168 1.00 94.19 93 LYS A C 1
ATOM 703 O O . LYS A 1 93 ? 14.579 -1.920 -15.103 1.00 94.19 93 LYS A O 1
ATOM 708 N N . LEU A 1 94 ? 13.088 -1.706 -16.776 1.00 92.75 94 LEU A N 1
ATOM 709 C CA . LEU A 1 94 ? 12.130 -2.716 -16.331 1.00 92.75 94 LEU A CA 1
ATOM 710 C C . LEU A 1 94 ? 12.257 -3.953 -17.221 1.00 92.75 94 LEU A C 1
ATOM 712 O O . LEU A 1 94 ? 12.022 -3.880 -18.424 1.00 92.75 94 LEU A O 1
ATOM 716 N N . ASP A 1 95 ? 12.641 -5.090 -16.642 1.00 93.25 95 ASP A N 1
ATOM 717 C CA . ASP A 1 95 ? 12.853 -6.336 -17.385 1.00 93.25 95 ASP A CA 1
ATOM 718 C C . ASP A 1 95 ? 11.790 -7.385 -17.032 1.00 93.25 95 ASP A C 1
ATOM 720 O O . ASP A 1 95 ? 11.727 -7.893 -15.909 1.00 93.25 95 ASP A O 1
ATOM 724 N N . MET A 1 96 ? 10.939 -7.721 -18.000 1.00 93.31 96 MET A N 1
ATOM 725 C CA . MET A 1 96 ? 9.898 -8.729 -17.844 1.00 93.31 96 MET A CA 1
ATOM 726 C C . MET A 1 96 ? 10.510 -10.134 -17.915 1.00 93.31 96 MET A C 1
ATOM 728 O O . MET A 1 96 ? 10.707 -10.699 -18.993 1.00 93.31 96 MET A O 1
ATOM 732 N N . THR A 1 97 ? 10.790 -10.712 -16.746 1.00 92.69 97 THR A N 1
ATOM 733 C CA . THR A 1 97 ? 11.454 -12.023 -16.608 1.00 92.69 97 THR A CA 1
ATOM 734 C C . THR A 1 97 ? 10.502 -13.184 -16.322 1.00 92.69 97 THR A C 1
ATOM 736 O O . THR A 1 97 ? 10.824 -14.330 -16.632 1.00 92.69 97 THR A O 1
ATOM 739 N N . LYS A 1 98 ? 9.323 -12.915 -15.754 1.00 94.25 98 LYS A N 1
ATOM 740 C CA . LYS A 1 98 ? 8.312 -13.925 -15.405 1.00 94.25 98 LYS A CA 1
ATOM 741 C C . LYS A 1 98 ? 6.946 -13.556 -15.972 1.00 94.25 98 LYS A C 1
ATOM 743 O O . LYS A 1 98 ? 6.688 -12.407 -16.318 1.00 94.25 98 LYS A O 1
ATOM 748 N N . ARG A 1 99 ? 6.070 -14.558 -16.058 1.00 92.81 99 ARG A N 1
ATOM 749 C CA . ARG A 1 99 ? 4.655 -14.413 -16.420 1.00 92.81 99 ARG A CA 1
ATOM 750 C C . ARG A 1 99 ? 3.804 -14.931 -15.268 1.00 92.81 99 ARG A C 1
ATOM 752 O O . ARG A 1 99 ? 4.198 -15.886 -14.605 1.00 92.81 99 ARG A O 1
ATOM 759 N N . THR A 1 100 ? 2.650 -14.316 -15.058 1.00 93.75 100 THR A N 1
ATOM 760 C CA . THR A 1 100 ? 1.636 -14.775 -14.105 1.00 93.75 100 THR A CA 1
ATOM 761 C C . THR A 1 100 ? 0.267 -14.709 -14.770 1.00 93.75 100 THR A C 1
ATOM 763 O O . THR A 1 100 ? 0.076 -13.931 -15.708 1.00 93.75 100 THR A O 1
ATOM 766 N N . ASP A 1 101 ? -0.666 -15.556 -14.344 1.00 95.69 101 ASP A N 1
ATOM 767 C CA . ASP A 1 101 ? -2.012 -15.565 -14.905 1.00 95.69 101 ASP A CA 1
ATOM 768 C C . ASP A 1 101 ? -2.891 -14.464 -14.295 1.00 95.69 101 ASP A C 1
ATOM 770 O O . ASP A 1 101 ? -2.666 -13.982 -13.183 1.00 95.69 101 ASP A O 1
ATOM 774 N N . TYR A 1 102 ? -3.929 -14.065 -15.030 1.00 92.38 102 TYR A N 1
ATOM 775 C CA . TYR A 1 102 ? -4.798 -12.966 -14.616 1.00 92.38 102 TYR A CA 1
ATOM 776 C C . TYR A 1 102 ? -5.568 -13.250 -13.313 1.00 92.38 102 TYR A C 1
ATOM 778 O O . TYR A 1 102 ? -5.854 -12.320 -12.558 1.00 92.38 102 TYR A O 1
ATOM 786 N N . ARG A 1 103 ? -5.871 -14.518 -12.992 1.00 95.00 103 ARG A N 1
ATOM 787 C CA . ARG A 1 103 ? -6.534 -14.860 -11.720 1.00 95.00 103 ARG A CA 1
ATOM 788 C C . ARG A 1 103 ? -5.595 -14.599 -10.552 1.00 95.00 103 ARG A C 1
ATOM 790 O O . ARG A 1 103 ? -6.039 -14.066 -9.538 1.00 95.00 103 ARG A O 1
ATOM 797 N N . HIS A 1 104 ? -4.309 -14.905 -10.712 1.00 92.44 104 HIS A N 1
ATOM 798 C CA . HIS A 1 104 ? -3.296 -14.569 -9.719 1.00 92.44 104 HIS A CA 1
ATOM 799 C C . HIS A 1 104 ? -3.188 -13.052 -9.519 1.00 92.44 104 HIS A C 1
ATOM 801 O O . HIS A 1 104 ? -3.166 -12.597 -8.378 1.00 92.44 104 HIS A O 1
ATOM 807 N N . VAL A 1 105 ? -3.198 -12.263 -10.603 1.00 91.12 105 VAL A N 1
ATOM 808 C CA . VAL A 1 105 ? -3.198 -10.788 -10.519 1.00 91.12 105 VAL A CA 1
ATOM 809 C C . VAL A 1 105 ? -4.408 -10.286 -9.735 1.00 91.12 105 VAL A C 1
ATOM 811 O O . VAL A 1 105 ? -4.250 -9.508 -8.796 1.00 91.12 105 VAL A O 1
ATOM 814 N N . LYS A 1 106 ? -5.612 -10.765 -10.072 1.00 87.12 106 LYS A N 1
ATOM 815 C CA . LYS A 1 106 ? -6.847 -10.370 -9.384 1.00 87.12 106 LYS A CA 1
ATOM 816 C C . LYS A 1 106 ? -6.807 -10.738 -7.901 1.00 87.12 106 LYS A C 1
ATOM 818 O O . LYS A 1 106 ? -7.125 -9.898 -7.071 1.00 87.12 106 LYS A O 1
ATOM 823 N N . SER A 1 107 ? -6.368 -11.956 -7.581 1.00 84.38 107 SER A N 1
ATOM 824 C CA . SER A 1 107 ? -6.220 -12.427 -6.201 1.00 84.38 107 SER A CA 1
ATOM 825 C C . SER A 1 107 ? -5.214 -11.586 -5.412 1.00 84.38 107 SER A C 1
ATOM 827 O O . SER A 1 107 ? -5.484 -11.217 -4.273 1.00 84.38 107 SER A O 1
ATOM 829 N N . ALA A 1 108 ? -4.060 -11.261 -6.000 1.00 84.75 108 ALA A N 1
ATOM 830 C CA . ALA A 1 108 ? -3.062 -10.411 -5.357 1.00 84.75 108 ALA A CA 1
ATOM 831 C C . ALA A 1 108 ? -3.624 -9.008 -5.094 1.00 84.75 108 ALA A C 1
ATOM 833 O O . ALA A 1 108 ? -3.515 -8.510 -3.978 1.00 84.75 108 ALA A O 1
ATOM 834 N N . PHE A 1 109 ? -4.293 -8.406 -6.080 1.00 82.56 109 PHE A N 1
ATOM 835 C CA . PHE A 1 109 ? -4.917 -7.092 -5.938 1.00 82.56 109 PHE A CA 1
ATOM 836 C C . PHE A 1 109 ? -5.982 -7.068 -4.829 1.00 82.56 109 PHE A C 1
ATOM 838 O O . PHE A 1 109 ? -5.930 -6.203 -3.962 1.00 82.56 109 PHE A O 1
ATOM 845 N N . THR A 1 110 ? -6.908 -8.033 -4.795 1.00 76.81 110 THR A N 1
ATOM 846 C CA . THR A 1 110 ? -7.996 -8.056 -3.797 1.00 76.81 110 THR A CA 1
ATOM 847 C C . THR A 1 110 ? -7.528 -8.391 -2.385 1.00 76.81 110 THR A C 1
ATOM 849 O O . THR A 1 110 ? -8.140 -7.939 -1.424 1.00 76.81 110 THR A O 1
ATOM 852 N N . ASN A 1 111 ? -6.473 -9.198 -2.248 1.00 71.62 111 ASN A N 1
ATOM 853 C CA . ASN A 1 111 ? -5.932 -9.581 -0.942 1.00 71.62 111 ASN A CA 1
ATOM 854 C C . ASN A 1 111 ? -4.846 -8.624 -0.442 1.00 71.62 111 ASN A C 1
ATOM 856 O O . ASN A 1 111 ? -4.378 -8.778 0.686 1.00 71.62 111 ASN A O 1
ATOM 860 N N . THR A 1 112 ? -4.418 -7.652 -1.256 1.00 70.12 112 THR A N 1
ATOM 861 C CA . THR A 1 112 ? -3.498 -6.619 -0.783 1.00 70.12 112 THR A CA 1
ATOM 862 C C . THR A 1 112 ? -4.270 -5.715 0.178 1.00 70.12 112 THR A C 1
ATOM 864 O O . THR A 1 112 ? -5.232 -5.075 -0.246 1.00 70.12 112 THR A O 1
ATOM 867 N N . PRO A 1 113 ? -3.911 -5.657 1.473 1.00 60.53 113 PRO A N 1
ATOM 868 C CA . PRO A 1 113 ? -4.752 -4.988 2.455 1.00 60.53 113 PRO A CA 1
ATOM 869 C C . PRO A 1 113 ? -4.697 -3.467 2.266 1.00 60.53 113 PRO A C 1
ATOM 871 O O . PRO A 1 113 ? -3.764 -2.811 2.726 1.00 60.53 113 PRO A O 1
ATOM 874 N N . SER A 1 114 ? -5.705 -2.897 1.607 1.00 62.12 114 SER A N 1
ATOM 875 C CA . SER A 1 114 ? -5.903 -1.444 1.478 1.00 62.12 114 SER A CA 1
ATOM 876 C C . SER A 1 114 ? -6.367 -0.784 2.784 1.00 62.12 114 SER A C 1
ATOM 878 O O . SER A 1 114 ? -6.430 0.437 2.880 1.00 62.12 114 SER A O 1
ATOM 880 N N . HIS A 1 115 ? -6.693 -1.594 3.795 1.00 68.06 115 HIS A N 1
ATOM 881 C CA . HIS A 1 115 ? -7.475 -1.190 4.956 1.00 68.06 115 HIS A CA 1
ATOM 882 C C . HIS A 1 115 ? -6.842 -1.574 6.302 1.00 68.06 115 HIS A C 1
ATOM 884 O O . HIS A 1 115 ? -7.518 -1.458 7.312 1.00 68.06 115 HIS A O 1
ATOM 890 N N . ARG A 1 116 ? -5.546 -1.934 6.386 1.00 73.06 116 ARG A N 1
ATOM 891 C CA . ARG A 1 116 ? -4.924 -2.283 7.694 1.00 73.06 116 ARG A CA 1
ATOM 892 C C . ARG A 1 116 ? -5.099 -1.195 8.756 1.00 73.06 116 ARG A C 1
ATOM 894 O O . ARG A 1 116 ? -5.199 -1.492 9.941 1.00 73.06 116 ARG A O 1
ATOM 901 N N . PHE A 1 117 ? -5.117 0.067 8.329 1.00 77.81 117 PHE A N 1
ATOM 902 C CA . PHE A 1 117 ? -5.380 1.193 9.218 1.00 77.81 117 PHE A CA 1
ATOM 903 C C . PHE A 1 117 ? -6.835 1.210 9.710 1.00 77.81 117 PHE A C 1
ATOM 905 O O . PHE A 1 117 ? -7.077 1.415 10.893 1.00 77.81 117 PHE A O 1
ATOM 912 N N . GLN A 1 118 ? -7.791 0.898 8.833 1.00 80.75 118 GLN A N 1
ATOM 913 C CA . GLN A 1 118 ? -9.207 0.769 9.181 1.00 80.75 118 GLN A CA 1
ATOM 914 C C . GLN A 1 118 ? -9.486 -0.450 10.056 1.00 80.75 118 GLN A C 1
ATOM 916 O O . GLN A 1 118 ? -10.284 -0.356 10.985 1.00 80.75 118 GLN A O 1
ATOM 921 N N . ASP A 1 119 ? -8.799 -1.569 9.821 1.00 84.38 119 ASP A N 1
ATOM 922 C CA . ASP A 1 119 ? -8.853 -2.740 10.700 1.00 84.38 119 ASP A CA 1
ATOM 923 C C . ASP A 1 119 ? -8.378 -2.378 12.102 1.00 84.38 119 ASP A C 1
ATOM 925 O O . ASP A 1 119 ? -8.997 -2.761 13.092 1.00 84.38 119 ASP A O 1
ATOM 929 N N . PHE A 1 120 ? -7.302 -1.595 12.195 1.00 86.62 120 PHE A N 1
ATOM 930 C CA . PHE A 1 120 ? -6.785 -1.125 13.470 1.00 86.62 120 PHE A CA 1
ATOM 931 C C . PHE A 1 120 ? -7.755 -0.158 14.168 1.00 86.62 120 PHE A C 1
ATOM 933 O O . PHE A 1 120 ? -8.034 -0.340 15.352 1.00 86.62 120 PHE A O 1
ATOM 940 N N . ILE A 1 121 ? -8.339 0.810 13.448 1.00 88.12 121 ILE A N 1
ATOM 941 C CA . ILE A 1 121 ? -9.396 1.686 13.987 1.00 88.12 121 ILE A CA 1
ATOM 942 C C . ILE A 1 121 ? -10.586 0.849 14.481 1.00 88.12 121 ILE A C 1
ATOM 944 O O . ILE A 1 121 ? -11.068 1.053 15.596 1.00 88.12 121 ILE A O 1
ATOM 948 N N . SER A 1 122 ? -11.046 -0.106 13.671 1.00 88.38 122 SER A N 1
ATOM 949 C CA . SER A 1 122 ? -12.180 -0.982 13.988 1.00 88.38 122 SER A CA 1
ATOM 950 C C . SER A 1 122 ? -11.896 -1.851 15.207 1.00 88.38 122 SER A C 1
ATOM 952 O O . SER A 1 122 ? -12.755 -1.990 16.074 1.00 88.38 122 SER A O 1
ATOM 954 N N . TYR A 1 123 ? -10.676 -2.378 15.317 1.00 90.81 123 TYR A N 1
ATOM 955 C CA . TYR A 1 123 ? -10.211 -3.128 16.478 1.00 90.81 123 TYR A CA 1
ATOM 956 C C . TYR A 1 123 ? -10.280 -2.290 17.762 1.00 90.81 123 TYR A C 1
ATOM 958 O O . TYR A 1 123 ? -10.842 -2.757 18.754 1.00 90.81 123 TYR A O 1
ATOM 966 N N . LEU A 1 124 ? -9.762 -1.055 17.742 1.00 92.44 124 LEU A N 1
ATOM 967 C CA . LEU A 1 124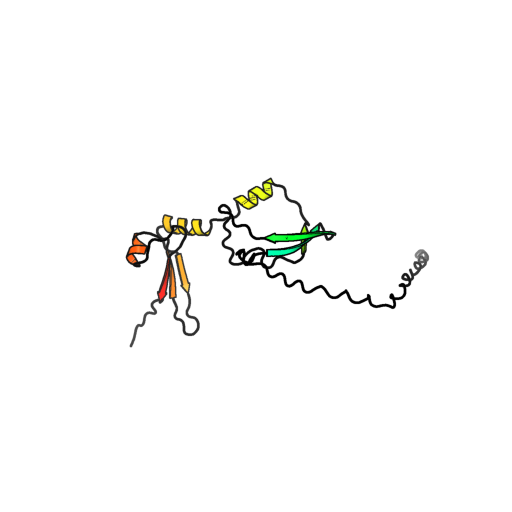 ? -9.798 -0.161 18.906 1.00 92.44 124 LEU A CA 1
ATOM 968 C C . LEU A 1 124 ? -11.237 0.185 19.312 1.00 92.44 124 LEU A C 1
ATOM 970 O O . LEU A 1 124 ? -11.565 0.123 20.496 1.00 92.44 124 LEU A O 1
ATOM 974 N N . LYS A 1 125 ? -12.111 0.472 18.336 1.00 89.75 125 LYS A N 1
ATOM 975 C CA . LYS A 1 125 ? -13.542 0.727 18.578 1.00 89.75 125 LYS A CA 1
ATOM 976 C C . LYS A 1 125 ? -14.244 -0.492 19.182 1.00 89.75 125 LYS A C 1
ATOM 978 O O . LYS A 1 125 ? -14.913 -0.362 20.197 1.00 89.75 125 LYS A O 1
ATOM 983 N N . GLN A 1 126 ? -14.069 -1.678 18.595 1.00 90.62 126 GLN A N 1
ATOM 984 C CA . GLN A 1 126 ? -14.734 -2.912 19.039 1.00 90.62 126 GLN A CA 1
ATOM 985 C C . GLN A 1 126 ? -14.312 -3.336 20.448 1.00 90.62 126 GLN A C 1
ATOM 987 O O . GLN A 1 126 ? -15.097 -3.927 21.186 1.00 90.62 126 GLN A O 1
ATOM 992 N N . ARG A 1 127 ? -13.050 -3.095 20.800 1.00 93.94 127 ARG A N 1
ATOM 993 C CA . ARG A 1 127 ? -12.501 -3.423 22.118 1.00 93.94 127 ARG A CA 1
ATOM 994 C C . ARG A 1 127 ? -12.682 -2.305 23.139 1.00 93.94 127 ARG A C 1
ATOM 996 O O . ARG A 1 127 ? -12.254 -2.501 24.272 1.00 93.94 127 ARG A O 1
ATOM 1003 N N . GLU A 1 128 ? -13.256 -1.174 22.728 1.00 90.44 128 GLU A N 1
ATOM 1004 C CA . GLU A 1 128 ? -13.406 0.035 23.542 1.00 90.44 128 GLU A CA 1
ATOM 1005 C C . GLU A 1 128 ? -12.085 0.417 24.233 1.00 90.44 128 GLU A C 1
ATOM 1007 O O . GLU A 1 128 ? -12.029 0.698 25.429 1.00 90.44 128 GLU A O 1
ATOM 1012 N N . CYS A 1 129 ? -10.980 0.360 23.481 1.00 92.12 129 CYS A N 1
ATOM 1013 C CA . CYS A 1 129 ? -9.639 0.547 24.025 1.00 92.12 129 CYS A CA 1
ATOM 1014 C C . CYS A 1 129 ? -8.788 1.519 23.200 1.00 92.12 129 CYS A C 1
ATOM 1016 O O . CYS A 1 129 ? -9.092 1.845 22.053 1.00 92.12 129 CYS A O 1
ATOM 1018 N N . ALA A 1 130 ? -7.692 1.977 23.806 1.00 93.06 130 ALA A N 1
ATOM 1019 C CA . ALA A 1 130 ? -6.705 2.843 23.172 1.00 93.06 130 ALA A CA 1
ATOM 1020 C C . ALA A 1 130 ? -5.434 2.060 22.819 1.00 93.06 130 ALA A C 1
ATOM 1022 O O . ALA A 1 130 ? -4.981 1.203 23.583 1.00 93.06 130 ALA A O 1
ATOM 1023 N N . GLY A 1 131 ? -4.805 2.404 21.696 1.00 93.19 131 GLY A N 1
ATOM 1024 C CA . GLY A 1 131 ? -3.420 2.011 21.445 1.00 93.19 131 GLY A CA 1
ATOM 1025 C C . GLY A 1 131 ? -2.493 2.780 22.384 1.00 93.19 131 GLY A C 1
ATOM 1026 O O . GLY A 1 131 ? -2.694 3.972 22.589 1.00 93.19 131 GLY A O 1
ATOM 1027 N N . VAL A 1 132 ? -1.481 2.129 22.960 1.00 94.00 132 VAL A N 1
ATOM 1028 C CA . VAL A 1 132 ? -0.536 2.782 23.882 1.00 94.00 132 VAL A CA 1
ATOM 1029 C C . VAL A 1 132 ? 0.893 2.493 23.456 1.00 94.00 132 VAL A C 1
ATOM 1031 O O . VAL A 1 132 ? 1.295 1.335 23.344 1.00 94.00 132 VAL A O 1
ATOM 1034 N N . ILE A 1 133 ? 1.684 3.547 23.274 1.00 92.94 133 ILE A N 1
ATOM 1035 C CA . ILE A 1 133 ? 3.113 3.461 22.972 1.00 92.94 133 ILE A CA 1
ATOM 1036 C C . ILE A 1 133 ? 3.888 4.196 24.064 1.00 92.94 133 ILE A C 1
ATOM 1038 O O . ILE A 1 133 ? 3.618 5.355 24.377 1.00 92.94 133 ILE A O 1
ATOM 1042 N N . LYS A 1 134 ? 4.879 3.518 24.648 1.00 91.75 134 LYS A N 1
ATOM 1043 C CA . LYS A 1 134 ? 5.814 4.120 25.605 1.00 91.75 134 LYS A CA 1
ATOM 1044 C C . LYS A 1 134 ? 7.016 4.660 24.842 1.00 91.75 134 LYS A C 1
ATOM 1046 O O . LYS A 1 134 ? 7.759 3.882 24.249 1.00 91.75 134 LYS A O 1
ATOM 1051 N N . ILE A 1 135 ? 7.220 5.969 24.884 1.00 89.12 135 ILE A N 1
ATOM 1052 C CA . ILE A 1 135 ? 8.376 6.626 24.277 1.00 89.12 135 ILE A CA 1
ATOM 1053 C C . ILE A 1 135 ? 9.384 6.929 25.399 1.00 89.12 135 ILE A C 1
ATOM 1055 O O . ILE A 1 135 ? 9.045 7.668 26.330 1.00 89.12 135 ILE A O 1
ATOM 1059 N N . PRO A 1 136 ? 10.596 6.345 25.368 1.00 88.69 136 PRO A N 1
ATOM 1060 C CA . PRO A 1 136 ? 11.624 6.626 26.366 1.00 88.69 136 PRO A CA 1
ATOM 1061 C C . PRO A 1 136 ? 12.164 8.056 26.228 1.00 88.69 136 PRO A C 1
ATOM 1063 O O . PRO A 1 136 ? 12.013 8.693 25.186 1.00 88.69 136 PRO A O 1
ATOM 1066 N N . ALA A 1 137 ? 12.807 8.551 27.286 1.00 88.44 137 ALA A N 1
ATOM 1067 C CA . ALA A 1 137 ? 13.520 9.824 27.241 1.00 88.44 137 ALA A CA 1
ATOM 1068 C C . ALA A 1 137 ? 14.737 9.720 26.308 1.00 88.44 137 ALA A C 1
ATOM 1070 O O . ALA A 1 137 ? 15.461 8.722 26.347 1.00 88.44 137 ALA A O 1
ATOM 1071 N N . VAL A 1 138 ? 14.967 10.744 25.483 1.00 86.50 138 VAL A N 1
ATOM 1072 C CA . VAL A 1 138 ? 16.118 10.821 24.567 1.00 86.50 138 VAL A CA 1
ATOM 1073 C C . VAL A 1 138 ? 16.645 12.256 24.559 1.00 86.50 138 VAL A C 1
ATOM 1075 O O . VAL A 1 138 ? 15.922 13.188 24.207 1.00 86.50 138 VAL A O 1
ATOM 1078 N N . GLY A 1 139 ? 17.908 12.447 24.950 1.00 84.50 139 GLY A N 1
ATOM 1079 C CA . GLY A 1 139 ? 18.512 13.777 25.086 1.00 84.50 139 GLY A CA 1
ATOM 1080 C C . GLY A 1 139 ? 17.795 14.624 26.143 1.00 84.50 139 GLY A C 1
ATOM 1081 O O . GLY A 1 139 ? 17.588 14.172 27.264 1.00 84.50 139 GLY A O 1
ATOM 1082 N N . SER A 1 140 ? 17.393 15.843 25.775 1.00 81.62 140 SER A N 1
ATOM 1083 C CA . SER A 1 140 ? 16.648 16.770 26.646 1.00 81.62 140 SER A CA 1
ATOM 1084 C C . SER A 1 140 ? 15.129 16.535 26.661 1.00 81.62 140 SER A C 1
ATOM 1086 O O . SER A 1 140 ? 14.390 17.340 27.220 1.00 81.62 140 SER A O 1
ATOM 1088 N N . ILE A 1 141 ? 14.638 15.472 26.018 1.00 81.50 141 ILE A N 1
ATOM 1089 C CA . ILE A 1 141 ? 13.207 15.176 25.897 1.00 81.50 141 ILE A CA 1
ATOM 1090 C C . ILE A 1 141 ? 12.813 14.116 26.931 1.00 81.50 141 ILE A C 1
ATOM 1092 O O . ILE A 1 141 ? 13.398 13.032 26.958 1.00 81.50 141 ILE A O 1
ATOM 1096 N N . TRP A 1 142 ? 11.792 14.401 27.746 1.00 84.88 142 TRP A N 1
ATOM 1097 C CA . TRP A 1 142 ? 11.282 13.478 28.765 1.00 84.88 142 TRP A CA 1
ATOM 1098 C C . TRP A 1 142 ? 10.596 12.236 28.174 1.00 84.88 142 TRP A C 1
ATOM 1100 O O . TRP A 1 142 ? 10.129 12.226 27.031 1.00 84.88 142 TRP A O 1
ATOM 1110 N N . ALA A 1 143 ? 10.484 11.185 28.989 1.00 88.81 143 ALA A N 1
ATOM 1111 C CA . ALA A 1 143 ? 9.684 10.015 28.647 1.00 88.81 143 ALA A CA 1
ATOM 1112 C C . ALA A 1 143 ? 8.197 10.390 28.557 1.00 88.81 143 ALA A C 1
ATOM 1114 O O . ALA A 1 143 ? 7.699 11.208 29.332 1.00 88.81 143 ALA A O 1
ATOM 1115 N N . ARG A 1 144 ? 7.471 9.789 27.615 1.00 91.38 144 ARG A N 1
ATOM 1116 C CA . ARG A 1 144 ? 6.071 10.133 27.328 1.00 91.38 144 ARG A CA 1
ATOM 1117 C C . ARG A 1 144 ? 5.270 8.930 26.858 1.00 91.38 144 ARG A C 1
ATOM 1119 O O . ARG A 1 144 ? 5.812 7.999 26.262 1.00 91.38 144 ARG A O 1
ATOM 1126 N N . LEU A 1 145 ? 3.983 8.941 27.163 1.00 90.19 145 LEU A N 1
ATOM 1127 C CA . LEU A 1 145 ? 3.006 7.980 26.680 1.00 90.19 145 LEU A CA 1
ATOM 1128 C C . LEU A 1 145 ? 2.273 8.589 25.494 1.00 90.19 145 LEU A C 1
ATOM 1130 O O . LEU A 1 145 ? 1.843 9.736 25.547 1.00 90.19 145 LEU A O 1
ATOM 1134 N N . LEU A 1 146 ? 2.143 7.812 24.431 1.00 94.19 146 LEU A N 1
ATOM 1135 C CA . LEU A 1 146 ? 1.350 8.158 23.266 1.00 94.19 146 LEU A CA 1
ATOM 1136 C C . LEU A 1 146 ? 0.133 7.238 23.246 1.00 94.19 146 LEU A C 1
ATOM 1138 O O . LEU A 1 146 ? 0.282 6.018 23.175 1.00 94.19 146 LEU A O 1
ATOM 1142 N N . PHE A 1 147 ? -1.051 7.832 23.322 1.00 92.38 147 PHE A N 1
ATOM 1143 C CA . PHE A 1 147 ? -2.333 7.154 23.210 1.00 92.38 147 PHE A CA 1
ATOM 1144 C C . PHE A 1 147 ? -2.901 7.370 21.810 1.00 92.38 147 PHE A C 1
ATOM 1146 O O . PHE A 1 147 ? -2.947 8.498 21.32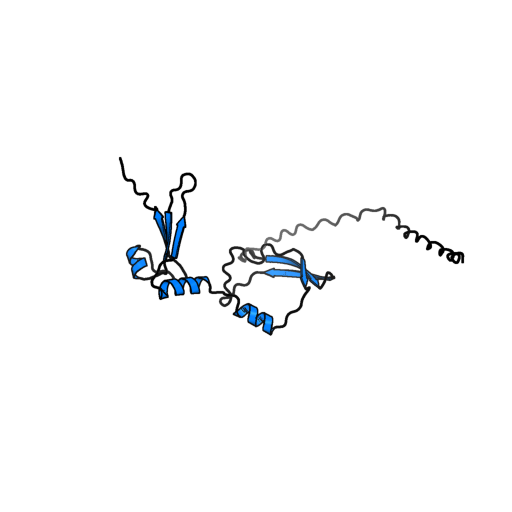4 1.00 92.38 147 PHE A O 1
ATOM 1153 N N . MET A 1 148 ? -3.316 6.288 21.162 1.00 92.81 148 MET A N 1
ATOM 1154 C CA . MET A 1 148 ? -3.959 6.290 19.851 1.00 92.81 148 MET A CA 1
ATOM 1155 C C . MET A 1 148 ? -5.427 5.942 20.047 1.00 92.81 148 MET A C 1
ATOM 1157 O O . MET A 1 148 ? -5.745 4.852 20.528 1.00 92.81 148 MET A O 1
ATOM 1161 N N . LEU A 1 149 ? -6.307 6.868 19.694 1.00 90.69 149 LEU A N 1
ATOM 1162 C CA . LEU A 1 149 ? -7.730 6.785 19.979 1.00 90.69 149 LEU A CA 1
ATOM 1163 C C . LEU A 1 149 ? -8.534 6.882 18.676 1.00 90.69 149 LEU A C 1
ATOM 1165 O O . LEU A 1 149 ? -8.231 7.740 17.843 1.00 90.69 149 LEU A O 1
ATOM 1169 N N . PRO A 1 150 ? -9.554 6.035 18.471 1.00 90.88 150 PRO A N 1
ATOM 1170 C CA . PRO A 1 150 ? -10.494 6.240 17.379 1.00 90.88 150 PRO A CA 1
ATOM 1171 C C . PRO A 1 150 ? -11.321 7.507 17.619 1.00 90.88 150 PRO A C 1
ATOM 1173 O O . PRO A 1 150 ? -11.635 7.830 18.760 1.00 90.88 150 PRO A O 1
ATOM 1176 N N . TYR A 1 151 ? -11.714 8.204 16.549 1.00 88.56 151 TYR A N 1
ATOM 1177 C CA . TYR A 1 151 ? -12.677 9.301 16.675 1.00 88.56 151 TYR A CA 1
ATOM 1178 C C . TYR A 1 151 ? -13.992 8.789 17.278 1.00 88.56 151 TYR A C 1
ATOM 1180 O O . TYR A 1 151 ? -14.573 7.808 16.796 1.00 88.56 151 TYR A O 1
ATOM 1188 N N . SER A 1 152 ? -14.454 9.483 18.313 1.00 85.75 152 SER A N 1
ATOM 1189 C CA . SER A 1 152 ? -15.773 9.345 18.922 1.00 85.75 152 SER A CA 1
ATOM 1190 C C . SER A 1 152 ? -16.241 10.722 19.386 1.00 85.75 152 SER A C 1
ATOM 1192 O O . SER A 1 152 ? -15.423 11.596 19.676 1.00 85.75 152 SER A O 1
ATOM 1194 N N . GLU A 1 153 ? -17.555 10.924 19.444 1.00 86.44 153 GLU A N 1
ATOM 1195 C CA . GLU A 1 153 ? -18.144 12.194 19.881 1.00 86.44 153 GLU A CA 1
ATOM 1196 C C . GLU A 1 153 ? -17.675 12.566 21.293 1.00 86.44 153 GLU A C 1
ATOM 1198 O O . GLU A 1 153 ? -17.210 13.679 21.515 1.00 86.44 153 GLU A O 1
ATOM 1203 N N . GLU A 1 154 ? -17.673 11.592 22.206 1.00 89.06 154 GLU A N 1
ATOM 1204 C CA . GLU A 1 154 ? -17.193 11.752 23.579 1.00 89.06 154 GLU A CA 1
ATOM 1205 C C . GLU A 1 154 ? -15.743 12.250 23.641 1.00 89.06 154 GLU A C 1
ATOM 1207 O O . GLU A 1 154 ? -15.451 13.218 24.344 1.00 89.06 154 GLU A O 1
ATOM 1212 N N . LEU A 1 155 ? -14.829 11.637 22.880 1.00 88.25 155 LEU A N 1
ATOM 1213 C CA . LEU A 1 155 ? -13.418 12.027 22.885 1.00 88.25 155 LEU A CA 1
ATOM 1214 C C . LEU A 1 155 ? -13.200 13.388 22.225 1.00 88.25 155 LEU A C 1
ATOM 1216 O O . LEU A 1 155 ? -12.407 14.185 22.725 1.00 88.25 155 LEU A O 1
ATOM 1220 N N . CYS A 1 156 ? -13.906 13.675 21.130 1.00 87.69 156 CYS A N 1
ATOM 1221 C CA . CYS A 1 156 ? -13.850 14.980 20.480 1.00 87.69 156 CYS A CA 1
ATOM 1222 C C . CYS A 1 156 ? -14.349 16.090 21.413 1.00 87.69 156 CYS A C 1
ATOM 1224 O O . CYS A 1 156 ? -13.689 17.122 21.532 1.00 87.69 156 CYS A O 1
ATOM 1226 N N . SER A 1 157 ? -15.452 15.861 22.133 1.00 89.69 157 SER A N 1
ATOM 1227 C CA . SER A 1 157 ? -15.954 16.786 23.153 1.00 89.69 157 SER A CA 1
ATOM 1228 C C . SER A 1 157 ? -14.980 16.940 24.321 1.00 89.69 157 SER A C 1
ATOM 1230 O O . SER A 1 157 ? -14.668 18.068 24.700 1.00 89.69 157 SER A O 1
ATOM 1232 N N . MET A 1 158 ? -14.444 15.836 24.853 1.00 89.75 158 MET A N 1
ATOM 1233 C CA . MET A 1 158 ? -13.464 15.848 25.947 1.00 89.75 158 MET A CA 1
ATOM 1234 C C . MET A 1 158 ? -12.210 16.651 25.581 1.00 89.75 158 MET A C 1
ATOM 1236 O O . MET A 1 158 ? -11.699 17.416 26.396 1.00 89.75 158 MET A O 1
ATOM 1240 N N . LEU A 1 159 ? -11.717 16.489 24.353 1.00 89.50 159 LEU A N 1
ATOM 1241 C CA . LEU A 1 159 ? -10.516 17.165 23.862 1.00 89.50 159 LEU A CA 1
ATOM 1242 C C . LEU A 1 159 ? -10.807 18.542 23.248 1.00 89.50 159 LEU A C 1
ATOM 1244 O O . LEU A 1 159 ? -9.869 19.251 22.894 1.00 89.50 159 LEU A O 1
ATOM 1248 N N . SER A 1 160 ? -12.082 18.931 23.131 1.00 89.81 160 SER A N 1
ATOM 1249 C CA . SER A 1 160 ? -12.526 20.166 22.469 1.00 89.81 160 SER A CA 1
ATOM 1250 C C . SER A 1 160 ? -12.002 20.310 21.030 1.00 89.81 160 SER A C 1
ATOM 1252 O O . SER A 1 160 ? -11.581 21.389 20.613 1.00 89.81 160 SER A O 1
ATOM 1254 N N . ILE A 1 161 ? -12.032 19.217 20.263 1.00 84.88 161 ILE A N 1
ATOM 1255 C CA . ILE A 1 161 ? -11.622 19.168 18.850 1.00 84.88 161 ILE A CA 1
ATOM 1256 C C . ILE A 1 161 ? -12.830 18.892 17.938 1.00 84.88 161 ILE A C 1
ATOM 1258 O O . ILE A 1 161 ? -13.785 18.242 18.370 1.00 84.88 161 ILE A O 1
ATOM 1262 N N . PRO A 1 162 ? -12.823 19.359 16.675 1.00 81.81 162 PRO A N 1
ATOM 1263 C CA . PRO A 1 162 ? -13.913 19.088 15.742 1.00 81.81 162 PRO A CA 1
ATOM 1264 C C . PRO A 1 162 ? -14.003 17.596 15.397 1.00 81.81 162 PRO A C 1
ATOM 1266 O O . PRO A 1 162 ? -12.992 16.894 15.314 1.00 81.81 162 PRO A O 1
ATOM 1269 N N . LEU A 1 163 ? -15.226 17.116 15.159 1.00 76.44 163 LEU A N 1
ATOM 1270 C CA . LEU A 1 163 ? -15.452 15.779 14.619 1.00 76.44 163 LEU A CA 1
ATOM 1271 C C . LEU A 1 163 ? -15.067 15.785 13.131 1.00 76.44 163 LEU A C 1
ATOM 1273 O O . LEU A 1 163 ? -15.808 16.295 12.293 1.00 76.44 163 LEU A O 1
ATOM 1277 N N . GLU A 1 164 ? -13.887 15.258 12.811 1.00 66.00 164 GLU A N 1
ATOM 1278 C CA . GLU A 1 164 ? -13.443 15.036 11.432 1.00 66.00 164 GLU A CA 1
ATOM 1279 C C . GLU A 1 164 ? -13.839 13.639 10.923 1.00 66.00 164 GLU A C 1
ATOM 1281 O O . GLU A 1 164 ? -14.387 12.810 11.654 1.00 66.00 164 GLU A O 1
ATOM 1286 N N . SER A 1 165 ? -13.600 13.389 9.631 1.00 62.59 165 SER A N 1
ATOM 1287 C CA . SER A 1 165 ? -13.935 12.137 8.945 1.00 62.59 165 SER A CA 1
ATOM 1288 C C . SER A 1 165 ? -13.448 10.887 9.690 1.00 62.59 165 SER A C 1
ATOM 1290 O O . SER A 1 165 ? -12.342 10.854 10.225 1.00 62.59 165 SER A O 1
ATOM 1292 N N . SER A 1 166 ? -14.255 9.823 9.635 1.00 64.06 166 SER A N 1
ATOM 1293 C CA . SER A 1 166 ? -14.149 8.565 10.396 1.00 64.06 166 SER A CA 1
ATOM 1294 C C . SER A 1 166 ? -12.867 7.743 10.189 1.00 64.06 166 SER A C 1
ATOM 1296 O O . SER A 1 166 ? -12.681 6.740 10.880 1.00 64.06 166 SER A O 1
ATOM 1298 N N . ASP A 1 167 ? -12.015 8.163 9.253 1.00 71.44 167 ASP A N 1
ATOM 1299 C CA . ASP A 1 167 ? -10.862 7.433 8.723 1.00 71.44 167 ASP A CA 1
ATOM 1300 C C . ASP A 1 167 ? -9.525 7.852 9.360 1.00 71.44 167 ASP A C 1
ATOM 1302 O O . ASP A 1 167 ? -8.463 7.605 8.791 1.00 71.44 167 ASP A O 1
ATOM 1306 N N . ALA A 1 168 ? -9.559 8.496 10.529 1.00 78.56 168 ALA A N 1
ATOM 1307 C CA . ALA A 1 168 ? -8.384 8.995 11.240 1.00 78.56 168 ALA A CA 1
ATOM 1308 C C . ALA A 1 168 ? -8.323 8.506 12.701 1.00 78.56 168 ALA A C 1
ATOM 1310 O O . ALA A 1 168 ? -9.289 7.973 13.252 1.00 78.56 168 ALA A O 1
ATOM 1311 N N . LEU A 1 169 ? -7.161 8.690 13.335 1.00 87.81 169 LEU A N 1
ATOM 1312 C CA . LEU A 1 169 ? -6.943 8.471 14.767 1.00 87.81 169 LEU A CA 1
ATOM 1313 C C . LEU A 1 169 ? -6.542 9.784 15.432 1.00 87.81 169 LEU A C 1
ATOM 1315 O O . LEU A 1 169 ? -5.778 10.565 14.866 1.00 87.81 169 LEU A O 1
ATOM 1319 N N . ILE A 1 170 ? -6.987 9.971 16.667 1.00 89.25 170 ILE A N 1
ATOM 1320 C CA . ILE A 1 170 ? -6.508 11.026 17.551 1.00 89.25 170 ILE A CA 1
ATOM 1321 C C . ILE A 1 170 ? -5.269 10.496 18.276 1.00 89.25 170 ILE A C 1
ATOM 1323 O O . ILE A 1 170 ? -5.288 9.399 18.840 1.00 89.25 170 ILE A O 1
ATOM 1327 N N . VAL A 1 171 ? -4.186 11.272 18.269 1.00 91.06 171 VAL A N 1
ATOM 1328 C CA . VAL A 1 171 ? -2.953 10.942 18.990 1.00 91.06 171 VAL A CA 1
ATOM 1329 C C . VAL A 1 171 ? -2.781 11.896 20.165 1.00 91.06 171 VAL A C 1
ATOM 1331 O O . VAL A 1 171 ? -2.532 13.083 19.972 1.00 91.06 171 VAL A O 1
ATOM 1334 N N . LEU A 1 172 ? -2.880 11.371 21.385 1.00 90.00 172 LEU A N 1
ATOM 1335 C CA . LEU A 1 172 ? -2.665 12.124 22.619 1.00 90.00 172 LEU A CA 1
ATOM 1336 C C . LEU A 1 172 ? -1.293 11.774 23.201 1.00 90.00 172 LEU A C 1
ATOM 1338 O O . LEU A 1 172 ? -1.018 10.613 23.497 1.00 90.00 172 LEU A O 1
ATOM 1342 N N . VAL A 1 173 ? -0.427 12.770 23.387 1.00 90.94 173 VAL A N 1
ATOM 1343 C CA . VAL A 1 173 ? 0.900 12.582 23.989 1.00 90.94 173 VAL A CA 1
ATOM 1344 C C . VAL A 1 173 ? 0.906 13.180 25.387 1.00 90.94 173 VAL A C 1
ATOM 1346 O O . VAL A 1 173 ? 0.766 14.389 25.543 1.00 90.94 173 VAL A O 1
ATOM 1349 N N . LEU A 1 174 ? 1.107 12.337 26.397 1.00 88.31 174 LEU A N 1
ATOM 1350 C CA . LEU A 1 174 ? 1.184 12.739 27.798 1.00 88.31 174 LEU A CA 1
ATOM 1351 C C . LEU A 1 174 ? 2.595 12.490 28.342 1.00 88.31 174 LEU A C 1
ATOM 1353 O O . LEU A 1 174 ? 3.199 11.464 28.014 1.00 88.31 174 LEU A O 1
ATOM 1357 N N . PRO A 1 175 ? 3.153 13.379 29.180 1.00 87.31 175 PRO A N 1
ATOM 1358 C CA . PRO A 1 175 ? 4.365 13.075 29.931 1.00 87.31 175 PRO A CA 1
ATOM 1359 C C . PRO A 1 175 ? 4.168 11.783 30.727 1.00 87.31 175 PRO A C 1
ATOM 1361 O O . PRO A 1 175 ? 3.108 11.551 31.309 1.00 87.31 175 PRO A O 1
ATOM 1364 N N . LYS A 1 176 ? 5.175 10.910 30.744 1.00 81.00 176 LYS A N 1
ATOM 1365 C CA . LYS A 1 176 ? 5.157 9.774 31.661 1.00 81.00 176 LYS A CA 1
ATOM 1366 C C . LYS A 1 176 ? 5.502 10.359 33.023 1.00 81.00 176 LYS A C 1
ATOM 1368 O O . LYS A 1 176 ? 6.664 10.699 33.217 1.00 81.00 176 LYS A O 1
ATOM 1373 N N . GLU A 1 177 ? 4.510 10.491 33.905 1.00 67.50 177 GLU A N 1
ATOM 1374 C CA . GLU A 1 177 ? 4.692 10.898 35.304 1.00 67.50 177 GLU A CA 1
ATOM 1375 C C . GLU A 1 177 ? 5.916 10.164 35.873 1.00 67.50 177 GLU A C 1
ATOM 1377 O O . GLU A 1 177 ? 5.907 8.950 36.101 1.00 67.50 177 GLU A O 1
ATOM 1382 N N . THR A 1 178 ? 7.029 10.880 36.006 1.00 54.88 178 THR A N 1
ATOM 1383 C CA . THR A 1 178 ? 8.100 10.470 36.899 1.00 54.88 178 THR A CA 1
ATOM 1384 C C . THR A 1 178 ? 7.579 10.833 38.269 1.00 54.88 178 THR A C 1
ATOM 1386 O O . THR A 1 178 ? 7.310 12.006 38.491 1.00 54.88 178 THR A O 1
ATOM 1389 N N . ASN A 1 179 ? 7.384 9.854 39.149 1.00 50.91 179 ASN A N 1
ATOM 1390 C CA . ASN A 1 179 ? 7.128 10.127 40.556 1.00 50.91 179 ASN A CA 1
ATOM 1391 C C . ASN A 1 179 ? 8.247 11.066 41.049 1.00 50.91 179 ASN A C 1
ATOM 1393 O O . ASN A 1 179 ? 9.387 10.628 41.207 1.00 50.91 179 ASN A O 1
ATOM 1397 N N . ILE A 1 180 ? 7.956 12.365 41.165 1.00 49.53 180 ILE A N 1
ATOM 1398 C CA . ILE A 1 180 ? 8.851 13.331 41.797 1.00 49.53 180 ILE A CA 1
ATOM 1399 C C . ILE A 1 180 ? 8.507 13.281 43.284 1.00 49.53 180 ILE A C 1
ATOM 1401 O O . ILE A 1 180 ? 7.881 14.181 43.835 1.00 49.53 180 ILE A O 1
ATOM 1405 N N . GLU A 1 181 ? 8.869 12.174 43.924 1.00 46.62 181 GLU A N 1
ATOM 1406 C CA . GLU A 1 181 ? 8.954 12.109 45.375 1.00 46.62 181 GLU A CA 1
ATOM 1407 C C . GLU A 1 181 ? 10.238 12.848 45.775 1.00 46.62 181 GLU A C 1
ATOM 1409 O O . GLU A 1 181 ? 11.345 12.354 45.566 1.00 46.62 181 GLU A O 1
ATOM 1414 N N . GLY A 1 182 ? 10.074 14.056 46.323 1.00 46.78 182 GLY A N 1
ATOM 1415 C CA . GLY A 1 182 ? 11.106 14.771 47.075 1.00 46.78 182 GLY A CA 1
ATOM 1416 C C . GLY A 1 182 ? 11.764 15.954 46.360 1.00 46.78 182 GLY A C 1
ATOM 1417 O O . GLY A 1 182 ? 12.715 15.780 45.602 1.00 46.78 182 GLY A O 1
ATOM 1418 N N . VAL A 1 183 ? 11.311 17.164 46.701 1.00 34.22 183 VAL A N 1
ATOM 1419 C CA . VAL A 1 183 ? 12.105 18.196 47.402 1.00 34.22 183 VAL A CA 1
ATOM 1420 C C . VAL A 1 183 ? 11.149 19.107 48.163 1.00 34.22 183 VAL A C 1
ATOM 1422 O O . VAL A 1 183 ? 10.132 19.517 47.562 1.00 34.22 183 VAL A O 1
#

Foldseek 3Di:
DDDDDDDDDDDDDDPPDDPDDDDPPPDDDDDDDDDPPPPDDDDDPDDPPLPAKDKAFEAEPPHTDDIDMDGDDDDPLADDPDPDDPPPPPDRYDYHHDDDDVVVVVVCRVPPDSCPLVVVLVVCVVVVHWDWDWAPDDDPRATKIKTKAFDDPVVCVVVVHDRDDRRGIDIDIGGPDDPPDDD

pLDDT: mean 77.05, std 15.5, range [34.22, 96.06]

Sequence (183 aa):
MPPPPLPPSPPPPPQAQPPSLPPPPSSPPPPPPPLPATESSYPETSSPPLQYQWQGTLCKSGVHYCIIRAYRVDSDICKYPIGLSEPAEWPVKLDMTKRTDYRHVKSAFTNTPSHRFQDFISYLKQRECAGVIKIPAVGSIWARLLFMLPYSEELCSMLSIPLESSDALIVLVLPKETNIEGV

Secondary structure (DSSP, 8-state):
-PPPPPPPPPPPPP--PPPPPPPP-S-PPPPPPPPP----------PPP-TTEEEEEEEETTEEEEEEEEE---BTTB----SS-TTTT--SEEEE-----HHHHHHHHHHS-TTHHHHHHHHHHHTT--EEEEEPPBTTBPPEEEEEEE--HHHHHHHT-----TT-EEEEEEE--------